Protein AF-A0A536ZJA4-F1 (afdb_monomer_lite)

Structure (mmCIF, N/CA/C/O backbone):
data_AF-A0A536ZJA4-F1
#
_entry.id   AF-A0A536ZJA4-F1
#
loop_
_atom_site.group_PDB
_atom_site.id
_atom_site.type_symbol
_atom_site.label_atom_id
_atom_site.label_alt_id
_atom_site.label_comp_id
_atom_site.label_asym_id
_atom_site.label_entity_id
_atom_site.label_seq_id
_atom_site.pdbx_PDB_ins_code
_atom_site.Cartn_x
_atom_site.Cartn_y
_atom_site.Cartn_z
_atom_site.occupancy
_atom_site.B_iso_or_equiv
_atom_site.auth_seq_id
_atom_site.auth_comp_id
_atom_site.auth_asym_id
_atom_site.auth_atom_id
_atom_site.pdbx_PDB_model_num
ATOM 1 N N . MET A 1 1 ? -22.772 23.678 10.641 1.00 36.84 1 MET A N 1
ATOM 2 C CA . MET A 1 1 ? -22.009 22.434 10.864 1.00 36.84 1 MET A CA 1
ATOM 3 C C . MET A 1 1 ? -20.987 22.323 9.748 1.00 36.84 1 MET A C 1
ATOM 5 O O . MET A 1 1 ? -21.393 22.198 8.602 1.00 36.84 1 MET A O 1
ATOM 9 N N . ALA A 1 2 ? -19.699 22.508 10.041 1.00 44.09 2 ALA A N 1
ATOM 10 C CA . ALA A 1 2 ? -18.654 22.405 9.026 1.00 44.09 2 ALA A CA 1
ATOM 11 C C . ALA A 1 2 ? -18.365 20.921 8.780 1.00 44.09 2 ALA A C 1
ATOM 13 O O . ALA A 1 2 ? -17.994 20.207 9.711 1.00 44.09 2 ALA A O 1
ATOM 14 N N . VAL A 1 3 ? -18.578 20.451 7.550 1.00 50.84 3 VAL A N 1
ATOM 15 C CA . VAL A 1 3 ? -18.116 19.126 7.142 1.00 50.84 3 VAL A CA 1
ATOM 16 C C . VAL A 1 3 ? -16.591 19.212 7.097 1.00 50.84 3 VAL A C 1
ATOM 18 O O . VAL A 1 3 ? -16.018 19.895 6.252 1.00 50.84 3 VAL A O 1
ATOM 21 N N . ALA A 1 4 ? -15.916 18.622 8.080 1.00 56.00 4 ALA A N 1
ATOM 22 C CA . ALA A 1 4 ? -14.478 18.443 7.985 1.00 56.00 4 ALA A CA 1
ATOM 23 C C . ALA A 1 4 ? -14.258 17.466 6.828 1.00 56.00 4 ALA A C 1
ATOM 25 O O . ALA A 1 4 ? -14.573 16.282 6.948 1.00 56.00 4 ALA A O 1
ATOM 26 N N . THR A 1 5 ? -13.800 17.960 5.679 1.00 55.22 5 THR A N 1
ATOM 27 C CA . THR A 1 5 ? -13.303 17.110 4.598 1.00 55.22 5 THR A CA 1
ATOM 28 C C . THR A 1 5 ? -12.161 16.291 5.179 1.00 55.22 5 THR A C 1
ATOM 30 O O . THR A 1 5 ? -11.057 16.799 5.367 1.00 55.22 5 THR A O 1
ATOM 33 N N . LYS A 1 6 ? -12.456 15.046 5.557 1.00 58.59 6 LYS A N 1
ATOM 34 C CA . LYS A 1 6 ? -11.492 14.101 6.111 1.00 58.59 6 LYS A CA 1
ATOM 35 C C . LYS A 1 6 ? -10.588 13.675 4.956 1.00 58.59 6 LYS A C 1
ATOM 37 O O . LYS A 1 6 ? -10.839 12.668 4.303 1.00 58.59 6 LYS A O 1
ATOM 42 N N . THR A 1 7 ? -9.598 14.498 4.628 1.00 69.12 7 THR A N 1
ATOM 43 C CA . THR A 1 7 ? -8.545 14.118 3.689 1.00 69.12 7 THR A CA 1
ATOM 44 C C . THR A 1 7 ? -7.766 12.999 4.357 1.00 69.12 7 THR A C 1
ATOM 46 O O . THR A 1 7 ? -7.089 13.239 5.359 1.00 69.12 7 THR A O 1
ATOM 49 N N . LYS A 1 8 ? -7.931 11.766 3.864 1.00 81.94 8 LYS A N 1
ATOM 50 C CA . LYS A 1 8 ? -7.110 10.641 4.309 1.00 81.94 8 LYS A CA 1
ATOM 51 C C . LYS A 1 8 ? -5.645 11.033 4.108 1.00 81.94 8 LYS A C 1
ATOM 53 O O . LYS A 1 8 ? -5.306 11.476 3.009 1.00 81.94 8 LYS A O 1
ATOM 58 N N . PRO A 1 9 ? -4.794 10.957 5.142 1.00 86.81 9 PRO A N 1
ATOM 59 C CA . PRO A 1 9 ? -3.388 11.284 4.982 1.00 86.81 9 PRO A CA 1
ATOM 60 C C . PRO A 1 9 ? -2.766 10.403 3.896 1.00 86.81 9 PRO A C 1
ATOM 62 O O . PRO A 1 9 ? -2.899 9.178 3.933 1.00 86.81 9 PRO A O 1
ATOM 65 N N . GLN A 1 10 ? -2.111 11.042 2.926 1.00 86.75 10 GLN A N 1
ATOM 66 C CA . GLN A 1 10 ? -1.431 10.355 1.835 1.00 86.75 10 GLN A CA 1
ATOM 67 C C . GLN A 1 10 ? 0.033 10.122 2.197 1.00 86.75 10 GLN A C 1
ATOM 69 O O . GLN A 1 10 ? 0.748 11.058 2.556 1.00 86.75 10 GLN A O 1
ATOM 74 N N . ILE A 1 11 ? 0.478 8.872 2.093 1.00 86.25 11 ILE A N 1
ATOM 75 C CA . ILE A 1 11 ? 1.859 8.458 2.341 1.00 86.25 11 ILE A CA 1
ATOM 76 C C . ILE A 1 11 ? 2.485 8.102 0.996 1.00 86.25 11 ILE A C 1
ATOM 78 O O . ILE A 1 11 ? 2.056 7.160 0.328 1.00 86.25 11 ILE A O 1
ATOM 82 N N . ALA A 1 12 ? 3.507 8.860 0.608 1.00 83.50 12 ALA A N 1
ATOM 83 C CA . ALA A 1 12 ? 4.313 8.562 -0.564 1.00 83.50 12 ALA A CA 1
ATOM 84 C C . ALA A 1 12 ? 5.361 7.493 -0.237 1.00 83.50 12 ALA A C 1
ATOM 86 O O . ALA A 1 12 ? 6.091 7.624 0.742 1.00 83.50 12 ALA A O 1
ATOM 87 N N . THR A 1 13 ? 5.452 6.465 -1.079 1.00 80.62 13 THR A N 1
ATOM 88 C CA . THR A 1 13 ? 6.552 5.487 -1.057 1.00 80.62 13 THR A CA 1
ATOM 89 C C . THR A 1 13 ? 7.399 5.648 -2.319 1.00 80.62 13 THR A C 1
ATOM 91 O O . THR A 1 13 ? 6.870 5.813 -3.423 1.00 80.62 13 THR A O 1
ATOM 94 N N . MET A 1 14 ? 8.722 5.665 -2.144 1.00 74.00 14 MET A N 1
ATOM 95 C CA . MET A 1 14 ? 9.719 5.971 -3.173 1.00 74.00 14 ME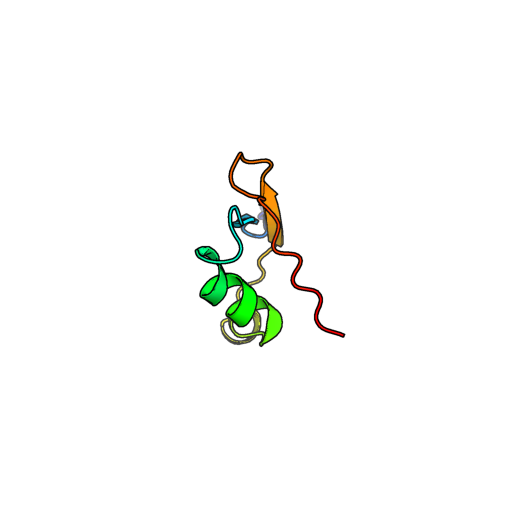T A CA 1
ATOM 96 C C . MET A 1 14 ? 10.613 4.773 -3.500 1.00 74.00 14 MET A C 1
ATOM 98 O O . MET A 1 14 ? 10.871 4.507 -4.672 1.00 74.00 14 MET A O 1
ATOM 102 N N . ASN A 1 15 ? 11.113 4.057 -2.490 1.00 76.12 15 ASN A N 1
ATOM 103 C CA . ASN A 1 15 ? 11.977 2.893 -2.686 1.00 76.12 15 ASN A CA 1
ATOM 104 C C . ASN A 1 15 ? 11.591 1.809 -1.686 1.00 76.12 15 ASN A C 1
ATOM 106 O O . ASN A 1 15 ? 11.666 2.021 -0.478 1.00 76.12 15 ASN A O 1
ATOM 110 N N . ALA A 1 16 ? 11.271 0.623 -2.210 1.00 72.88 16 ALA A N 1
ATOM 111 C CA . ALA A 1 16 ? 10.856 -0.528 -1.424 1.00 72.88 16 ALA A CA 1
ATOM 112 C C . ALA A 1 16 ? 11.785 -0.812 -0.241 1.00 72.88 16 ALA A C 1
ATOM 114 O O . ALA A 1 16 ? 11.265 -1.089 0.824 1.00 72.88 16 ALA A O 1
ATOM 115 N N . VAL A 1 17 ? 13.115 -0.698 -0.394 1.00 78.38 17 VAL A N 1
ATOM 116 C CA . VAL A 1 17 ? 14.092 -0.993 0.677 1.00 78.38 17 VAL A CA 1
ATOM 117 C C . VAL A 1 17 ? 13.992 0.001 1.835 1.00 78.38 17 VAL A C 1
ATOM 119 O O . VAL A 1 17 ? 13.982 -0.401 2.995 1.00 78.38 17 VAL A O 1
ATOM 122 N N . HIS A 1 18 ? 13.918 1.295 1.521 1.00 77.94 18 HIS A N 1
ATOM 123 C CA . HIS A 1 18 ? 13.793 2.346 2.534 1.00 77.94 18 HIS A CA 1
ATOM 124 C C . HIS A 1 18 ? 12.420 2.322 3.204 1.00 77.94 18 HIS A C 1
ATOM 126 O O . HIS A 1 18 ? 12.311 2.569 4.404 1.00 77.94 18 HIS A O 1
ATOM 132 N N . ASP A 1 19 ? 11.398 1.968 2.431 1.00 83.12 19 ASP A N 1
ATOM 133 C CA . ASP A 1 19 ? 10.009 1.989 2.858 1.00 83.12 19 ASP A CA 1
ATOM 134 C C . ASP A 1 19 ? 9.523 0.613 3.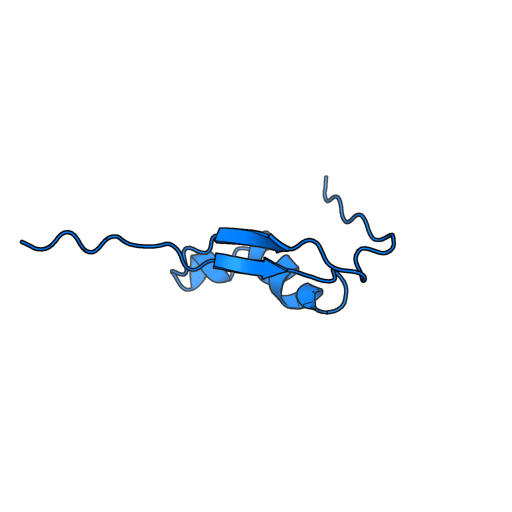346 1.00 83.12 19 ASP A C 1
ATOM 136 O O . ASP A 1 19 ? 8.338 0.459 3.636 1.00 83.12 19 ASP A O 1
ATOM 140 N N . LEU A 1 20 ? 10.412 -0.385 3.489 1.00 86.81 20 LEU A N 1
ATOM 141 C CA . LEU A 1 20 ? 10.046 -1.736 3.945 1.00 86.81 20 LEU A CA 1
ATOM 142 C C . LEU A 1 20 ? 9.220 -1.715 5.237 1.00 86.81 20 LEU A C 1
ATOM 144 O O . LEU A 1 20 ? 8.178 -2.368 5.257 1.00 86.81 20 LEU A O 1
ATOM 148 N N . PRO A 1 21 ? 9.593 -0.968 6.299 1.00 89.19 21 PRO A N 1
ATOM 149 C CA . PRO A 1 21 ? 8.801 -0.953 7.528 1.00 89.19 21 PRO A CA 1
ATOM 150 C C . PRO A 1 21 ? 7.387 -0.407 7.308 1.00 89.19 21 PRO A C 1
ATOM 152 O O . PRO A 1 21 ? 6.434 -0.877 7.921 1.00 89.19 21 PRO A O 1
ATOM 155 N N . VAL A 1 22 ? 7.247 0.565 6.405 1.00 89.12 22 VAL A N 1
ATOM 156 C CA . VAL A 1 22 ? 5.972 1.198 6.058 1.00 89.12 22 VAL A CA 1
ATOM 157 C C . VAL A 1 22 ? 5.097 0.239 5.247 1.00 89.12 22 VAL A C 1
ATOM 159 O O . VAL A 1 22 ? 3.900 0.130 5.507 1.00 89.12 22 VAL A O 1
ATOM 162 N N . LEU A 1 23 ? 5.685 -0.495 4.300 1.00 88.06 23 LEU A N 1
ATOM 163 C CA . LEU A 1 23 ? 4.984 -1.506 3.506 1.00 88.06 23 LEU A CA 1
ATOM 164 C C . LEU A 1 23 ? 4.539 -2.694 4.367 1.00 88.06 23 LEU A C 1
ATOM 166 O O . LEU A 1 23 ? 3.385 -3.099 4.281 1.00 88.06 23 LEU A O 1
ATOM 170 N N . VAL A 1 24 ? 5.410 -3.188 5.253 1.00 91.81 24 VAL A N 1
ATOM 171 C CA . VAL A 1 24 ? 5.067 -4.259 6.201 1.00 91.81 24 VAL A CA 1
ATOM 172 C C . VAL A 1 24 ? 3.958 -3.804 7.147 1.00 91.81 24 VAL A C 1
ATOM 174 O O . VAL A 1 24 ? 2.977 -4.512 7.310 1.00 91.81 24 VAL A O 1
ATOM 177 N N . ALA A 1 25 ? 4.044 -2.599 7.717 1.00 91.88 25 ALA A N 1
ATOM 178 C CA . ALA A 1 25 ? 3.000 -2.087 8.606 1.00 91.88 25 ALA A CA 1
ATOM 179 C C . ALA A 1 25 ? 1.646 -1.881 7.907 1.00 91.88 25 ALA A C 1
ATOM 181 O O . ALA A 1 25 ? 0.593 -1.981 8.541 1.00 91.88 25 ALA A O 1
ATOM 182 N N . ARG A 1 26 ? 1.655 -1.608 6.597 1.00 89.88 26 ARG A N 1
ATOM 183 C CA . ARG A 1 26 ? 0.441 -1.578 5.776 1.00 89.88 26 ARG A CA 1
ATOM 184 C C . ARG A 1 26 ? -0.138 -2.976 5.589 1.00 89.88 26 ARG A C 1
ATOM 186 O O . ARG A 1 26 ? -1.344 -3.141 5.763 1.00 89.88 26 ARG A O 1
ATOM 193 N N . ASP A 1 27 ? 0.699 -3.937 5.214 1.00 90.06 27 ASP A N 1
ATOM 194 C CA . ASP A 1 27 ? 0.268 -5.289 4.852 1.00 90.06 27 ASP A CA 1
ATOM 195 C C . ASP A 1 27 ? -0.164 -6.097 6.094 1.00 90.06 27 ASP A C 1
ATOM 197 O O . ASP A 1 27 ? -1.180 -6.786 6.045 1.00 90.06 27 ASP A O 1
ATOM 201 N N . GLU A 1 28 ? 0.513 -5.912 7.231 1.00 94.19 28 GLU A N 1
ATOM 202 C CA . GLU A 1 28 ? 0.159 -6.497 8.538 1.00 94.19 28 GLU A CA 1
ATOM 203 C C . GLU A 1 28 ? -1.003 -5.768 9.236 1.00 94.19 28 GLU A C 1
ATOM 205 O O . GLU A 1 28 ? -1.532 -6.239 10.237 1.00 94.19 28 GLU A O 1
ATOM 210 N N . GLY A 1 29 ? -1.434 -4.611 8.721 1.00 91.50 29 GLY A N 1
ATOM 211 C CA . GLY A 1 29 ? -2.595 -3.891 9.246 1.00 91.50 29 GLY A CA 1
ATOM 212 C C . GLY A 1 29 ? -2.344 -3.022 10.481 1.00 91.50 29 GLY A C 1
ATOM 213 O O . GLY A 1 29 ? -3.295 -2.410 10.963 1.00 91.50 29 GLY A O 1
ATOM 214 N N . TYR A 1 30 ? -1.097 -2.851 10.929 1.00 94.75 30 TYR A N 1
ATOM 215 C CA . TYR A 1 30 ? -0.754 -2.061 12.123 1.00 94.75 30 TYR A CA 1
ATOM 216 C C . TYR A 1 30 ? -1.307 -0.630 12.101 1.00 94.75 30 TYR A C 1
ATOM 218 O O . TYR A 1 30 ? -1.740 -0.109 13.123 1.00 94.75 30 TYR A O 1
ATOM 226 N N . PHE A 1 31 ? -1.365 0.013 10.930 1.00 91.81 31 PHE A N 1
ATOM 227 C CA . PHE A 1 31 ? -1.982 1.339 10.828 1.00 91.81 31 PHE A CA 1
ATOM 228 C C . PHE A 1 31 ? -3.479 1.314 11.156 1.00 91.81 31 PHE A C 1
ATOM 230 O O . PHE A 1 31 ? -3.977 2.221 11.817 1.00 91.81 31 PHE A O 1
ATOM 237 N N . LYS A 1 32 ? -4.200 0.271 10.733 1.00 89.25 32 LYS A N 1
ATOM 238 C CA . LYS A 1 32 ? -5.632 0.132 11.025 1.00 89.25 32 LYS A CA 1
ATOM 239 C C . LYS A 1 32 ? -5.870 -0.149 12.504 1.00 89.25 32 LYS A C 1
ATOM 241 O O . LYS A 1 32 ? -6.827 0.395 13.051 1.00 89.25 32 LYS A O 1
ATOM 246 N N . ASP A 1 33 ? -4.997 -0.933 13.130 1.00 94.12 33 ASP A N 1
ATOM 247 C CA . ASP A 1 33 ? -5.065 -1.242 14.56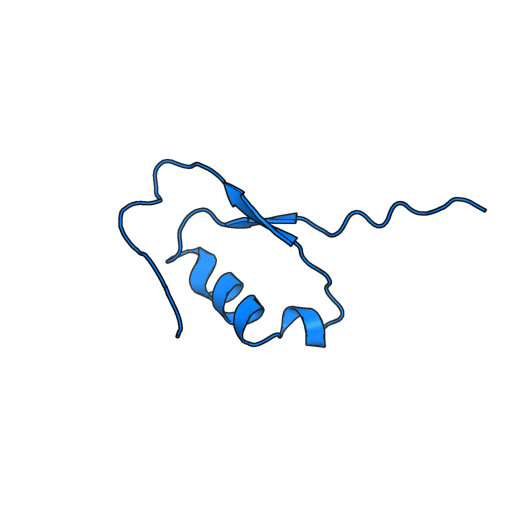3 1.00 94.12 33 ASP A CA 1
ATOM 248 C C . ASP A 1 33 ? -4.913 0.024 15.424 1.00 94.12 33 ASP A C 1
ATOM 250 O O . ASP A 1 33 ? -5.614 0.189 16.419 1.00 94.12 33 ASP A O 1
ATOM 254 N N . GLU A 1 34 ? -4.092 0.976 14.972 1.00 91.00 34 GLU A N 1
ATOM 255 C CA . GLU A 1 34 ? -3.917 2.302 15.586 1.00 91.00 34 GLU A CA 1
ATOM 256 C C . GLU A 1 34 ? -4.995 3.329 15.163 1.00 91.00 34 GLU A C 1
ATOM 258 O O . GLU A 1 34 ? -4.930 4.510 15.508 1.00 91.00 34 GLU A O 1
ATOM 263 N N . GLY A 1 35 ? -6.001 2.917 14.381 1.00 90.25 35 GLY A N 1
ATOM 264 C CA . GLY A 1 35 ? -7.067 3.799 13.892 1.00 90.25 35 GLY A CA 1
ATOM 265 C C . GLY A 1 35 ? -6.634 4.785 12.796 1.00 90.25 35 GLY A C 1
ATOM 266 O O . GLY A 1 35 ? -7.341 5.764 12.531 1.00 90.25 35 GLY A O 1
ATOM 267 N N . LEU A 1 36 ? -5.494 4.541 12.145 1.00 90.00 36 LEU A N 1
ATOM 268 C CA . LEU A 1 36 ? -4.953 5.350 11.054 1.00 90.00 36 LEU A CA 1
ATOM 269 C C . LEU A 1 36 ? -5.481 4.861 9.696 1.00 90.00 36 LEU A C 1
ATOM 271 O O . LEU A 1 36 ? -5.165 3.772 9.219 1.00 90.00 36 LEU A O 1
ATOM 275 N N . ASP A 1 37 ? -6.272 5.711 9.041 1.00 89.00 37 ASP A N 1
ATOM 276 C CA . ASP A 1 37 ? -6.820 5.480 7.699 1.00 89.00 37 ASP A CA 1
ATOM 277 C C . ASP A 1 37 ? -5.959 6.197 6.649 1.00 89.00 37 ASP A C 1
ATOM 279 O O . ASP A 1 37 ? -6.193 7.365 6.327 1.00 89.00 37 ASP A O 1
ATOM 283 N N . LEU A 1 38 ? -4.916 5.502 6.185 1.00 89.44 38 LEU A N 1
ATOM 284 C CA . LEU A 1 38 ? -3.884 6.032 5.291 1.00 89.44 38 LEU A CA 1
ATOM 285 C C . LEU A 1 38 ? -4.125 5.626 3.833 1.00 89.44 38 LEU A C 1
ATOM 287 O O . LEU A 1 38 ? -4.521 4.497 3.539 1.00 89.44 38 LEU A O 1
ATOM 291 N N . GLU A 1 39 ? -3.812 6.535 2.912 1.00 88.50 39 GLU A N 1
ATOM 292 C CA . GLU A 1 39 ? -3.775 6.268 1.475 1.00 88.50 39 GLU A CA 1
ATOM 293 C C . GLU A 1 39 ? -2.316 6.203 1.003 1.00 88.50 39 GLU A C 1
ATOM 295 O O . GLU A 1 39 ? -1.559 7.158 1.155 1.00 88.50 39 GLU A O 1
ATOM 300 N N . PHE A 1 40 ? -1.901 5.070 0.435 1.00 85.38 40 PHE A N 1
ATOM 301 C CA . PHE A 1 40 ? -0.535 4.894 -0.059 1.00 85.38 40 PHE A CA 1
ATOM 302 C C . PHE A 1 40 ? -0.459 5.276 -1.531 1.00 85.38 40 PHE A C 1
ATOM 304 O O . PHE A 1 40 ? -1.105 4.650 -2.371 1.00 85.38 40 PHE A O 1
ATOM 311 N N . VAL A 1 41 ? 0.355 6.282 -1.838 1.00 85.06 41 VAL A N 1
ATOM 312 C CA . VAL A 1 41 ? 0.580 6.766 -3.199 1.00 85.06 41 VAL A CA 1
ATOM 313 C C . VAL A 1 41 ? 2.002 6.436 -3.643 1.00 85.06 41 VAL A C 1
ATOM 315 O O . VAL A 1 41 ? 2.966 6.567 -2.887 1.00 85.06 41 VAL A O 1
ATOM 318 N N . THR A 1 42 ? 2.147 5.986 -4.884 1.00 73.81 42 THR A N 1
ATOM 319 C CA . THR A 1 42 ? 3.461 5.740 -5.484 1.00 73.81 42 THR A CA 1
ATOM 320 C C . THR A 1 42 ? 3.929 7.014 -6.170 1.00 73.81 42 THR A C 1
ATOM 322 O O . THR A 1 42 ? 3.282 7.495 -7.101 1.00 73.81 42 THR A O 1
ATOM 325 N N . THR A 1 43 ? 5.051 7.576 -5.722 1.00 67.25 43 THR A N 1
ATOM 326 C CA . THR A 1 43 ? 5.644 8.754 -6.368 1.00 67.25 43 THR A CA 1
ATOM 327 C C . THR A 1 43 ? 6.634 8.327 -7.450 1.00 67.25 43 THR A C 1
ATOM 329 O O . THR A 1 43 ? 7.554 7.566 -7.143 1.00 67.25 43 THR A O 1
ATOM 332 N N . PRO A 1 44 ? 6.517 8.828 -8.694 1.00 57.28 44 PRO A N 1
ATOM 333 C CA . PRO A 1 44 ? 7.506 8.562 -9.732 1.00 57.28 44 PRO A CA 1
ATOM 334 C C . PRO A 1 44 ? 8.851 9.193 -9.343 1.00 57.28 44 PRO A C 1
ATOM 336 O O . PRO A 1 44 ? 8.969 10.415 -9.266 1.00 57.28 44 PRO A O 1
ATOM 339 N N . GLY A 1 45 ? 9.869 8.373 -9.080 1.00 57.53 45 GLY A N 1
ATOM 340 C CA . GLY A 1 45 ? 11.202 8.828 -8.685 1.00 57.53 45 GLY A CA 1
ATOM 341 C C . GLY A 1 45 ? 12.298 7.839 -9.086 1.00 57.53 45 GLY A C 1
ATOM 342 O O . GLY A 1 45 ? 12.070 6.634 -9.160 1.00 57.53 45 GLY A O 1
ATOM 343 N N . MET A 1 46 ? 13.499 8.367 -9.337 1.00 50.88 46 MET A N 1
ATOM 344 C CA . MET A 1 46 ? 14.685 7.731 -9.954 1.00 50.88 46 MET A CA 1
ATOM 345 C C . MET A 1 46 ? 15.280 6.502 -9.224 1.00 50.88 46 MET A C 1
ATOM 347 O O . MET A 1 46 ? 16.378 6.066 -9.560 1.00 50.88 46 MET A O 1
ATOM 351 N N . ALA A 1 47 ? 14.590 5.937 -8.232 1.00 52.81 47 ALA A N 1
ATOM 352 C CA . ALA A 1 47 ? 15.037 4.787 -7.447 1.00 52.81 47 ALA A CA 1
ATOM 353 C C . ALA A 1 47 ? 14.049 3.607 -7.464 1.00 52.81 47 ALA A C 1
ATOM 355 O O . ALA A 1 47 ? 14.213 2.664 -6.693 1.00 52.81 47 ALA A O 1
ATOM 356 N N . GLN A 1 48 ? 13.078 3.592 -8.385 1.00 53.56 48 GLN A N 1
ATOM 357 C CA . GLN A 1 48 ? 12.287 2.393 -8.688 1.00 53.56 48 GLN A CA 1
ATOM 358 C C . GLN A 1 48 ? 13.095 1.408 -9.562 1.00 53.56 48 GLN A C 1
ATOM 360 O O . GLN A 1 48 ? 12.621 0.893 -10.573 1.00 53.56 48 GLN A O 1
ATOM 365 N N . ALA A 1 49 ? 14.363 1.177 -9.216 1.00 48.31 49 ALA A N 1
ATOM 366 C CA . ALA A 1 49 ? 15.194 0.202 -9.897 1.00 48.31 4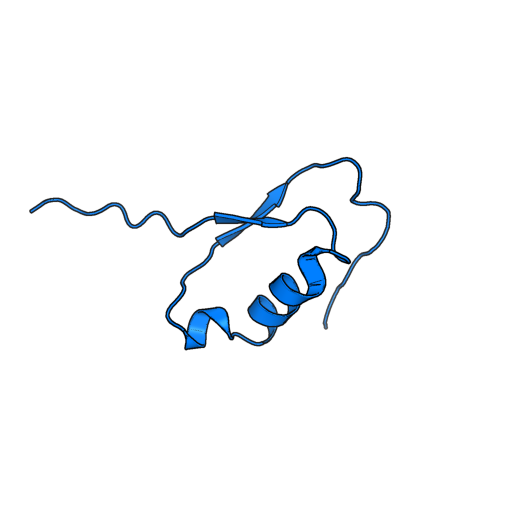9 ALA A CA 1
ATOM 367 C C . ALA A 1 49 ? 14.881 -1.192 -9.326 1.00 48.31 49 ALA A C 1
ATOM 369 O O . ALA A 1 49 ? 15.417 -1.610 -8.306 1.00 48.31 49 ALA A O 1
ATOM 370 N N . THR A 1 50 ? 14.025 -1.928 -10.034 1.00 53.47 50 THR A N 1
ATOM 371 C CA . THR A 1 50 ? 14.006 -3.406 -10.117 1.00 53.47 50 THR A CA 1
ATOM 372 C C . THR A 1 50 ? 13.397 -4.267 -9.001 1.00 53.47 50 THR A C 1
ATOM 374 O O . THR A 1 50 ? 13.275 -5.469 -9.222 1.00 53.47 50 THR A O 1
ATOM 377 N N . THR A 1 51 ? 12.912 -3.735 -7.876 1.00 54.25 51 THR A N 1
ATOM 378 C CA . THR A 1 51 ? 12.248 -4.588 -6.862 1.00 54.25 51 THR A CA 1
ATOM 379 C C . THR A 1 51 ? 10.729 -4.566 -7.004 1.00 54.25 51 THR A C 1
ATOM 381 O O . THR A 1 51 ? 10.050 -3.681 -6.491 1.00 54.25 51 THR A O 1
ATOM 384 N N . SER A 1 52 ? 10.182 -5.571 -7.686 1.00 54.44 52 SER A N 1
ATOM 385 C CA . SER A 1 52 ? 8.761 -5.916 -7.625 1.00 54.44 52 SER A CA 1
ATOM 386 C C . SER A 1 52 ? 8.508 -6.857 -6.443 1.00 54.44 52 SER A C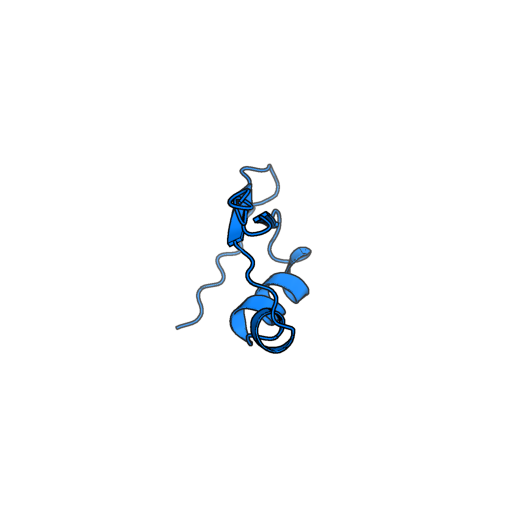 1
ATOM 388 O O . SER A 1 52 ? 8.823 -8.043 -6.514 1.00 54.44 52 SER A O 1
ATOM 390 N N . HIS A 1 53 ? 7.936 -6.3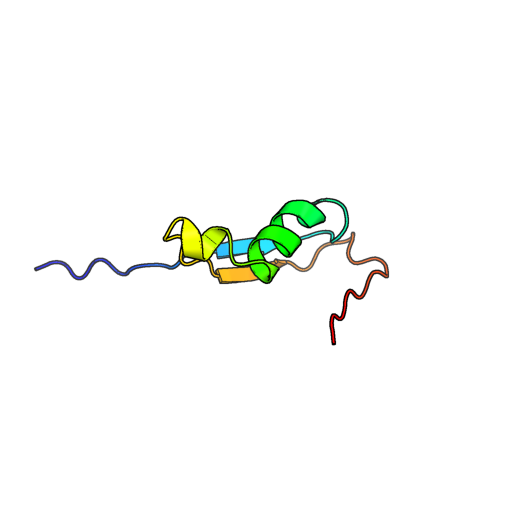34 -5.361 1.00 50.28 53 HIS A N 1
ATOM 391 C CA . HIS A 1 53 ? 7.335 -7.135 -4.296 1.00 50.28 53 HIS A CA 1
ATOM 392 C C . HIS A 1 53 ? 5.882 -7.443 -4.686 1.00 50.28 53 HIS A C 1
ATOM 394 O O . HIS A 1 53 ? 5.030 -6.554 -4.682 1.00 50.28 53 HIS A O 1
ATOM 400 N N . PHE A 1 54 ? 5.609 -8.697 -5.042 1.00 54.75 54 PHE A N 1
ATOM 401 C CA . PHE A 1 54 ? 4.256 -9.241 -5.143 1.00 54.75 54 PHE A CA 1
ATOM 402 C C . PHE A 1 54 ? 4.115 -10.318 -4.067 1.00 54.75 54 PHE A C 1
ATOM 404 O O . PHE A 1 54 ? 4.834 -11.316 -4.105 1.00 54.75 54 PHE A O 1
ATOM 411 N N . VAL A 1 55 ? 3.207 -10.115 -3.114 1.00 43.72 55 VAL A N 1
ATOM 412 C CA . VAL A 1 55 ? 2.764 -11.166 -2.188 1.00 43.72 55 VAL A CA 1
ATOM 413 C C . VAL A 1 55 ? 1.512 -11.791 -2.797 1.00 43.72 55 VAL A C 1
ATOM 415 O O . VAL A 1 55 ? 0.632 -11.070 -3.269 1.00 43.72 55 VAL A O 1
ATOM 418 N N . LYS A 1 56 ? 1.503 -13.124 -2.881 1.00 40.50 56 LYS A N 1
ATOM 419 C CA . LYS A 1 56 ? 0.396 -13.937 -3.398 1.00 40.50 56 LYS A CA 1
ATOM 420 C C . LYS A 1 56 ? -0.668 -14.147 -2.331 1.00 40.50 56 LYS A C 1
ATOM 422 O O . LYS A 1 56 ? -0.261 -14.380 -1.174 1.00 40.50 56 LYS A O 1
#

Secondary structure (DSSP, 8-state):
-------PPEEEE--TTTTHHHHHHHHTTHHHHTT---EEEE---TT--S------

pLDDT: mean 73.8, std 17.51, range [36.84, 94.75]

Radius of gyration: 13.95 Å; chains: 1; bounding box: 37×36×26 Å

Foldseek 3Di:
DDDPPPPQAEDEDEACVVCVVVVCCVVVVVCVVVVRRYHYDYDDDPHPPDDDDDDD

Sequence (56 aa):
MAVATKTKPQIATMNAVHDLPVLVARDEGYFKDEGLDLEFVTTPGMAQATTSHFVK